Protein AF-A0A5J4RQD6-F1 (afdb_monomer_lite)

pLDDT: mean 84.46, std 10.84, range [55.31, 96.94]

Organism: NCBI:txid433724

Secondary structure (DSSP, 8-state):
--HHHHHHHHHHHHHHHHHHHT-PPPGGGTS--HHHHHHHHHHHHHHHHHHHHHHHHHH-

Radius of gyration: 18.87 Å; chains: 1; bounding box: 32×24×55 Å

Sequence (60 aa):
MSAVVATANKLARIIYVMVKEKREFDESYMSFNEENMLKKRLEATQKTLLKIQKQLKKVG

Structure (mmCIF, N/CA/C/O backbone):
data_AF-A0A5J4RQD6-F1
#
_entry.id   AF-A0A5J4RQD6-F1
#
loop_
_atom_site.group_PDB
_atom_site.id
_atom_site.type_symbol
_atom_site.label_atom_id
_atom_site.label_alt_id
_atom_site.label_comp_id
_atom_site.label_asym_id
_atom_site.label_entity_id
_atom_site.label_seq_id
_atom_site.pdbx_PDB_ins_code
_atom_site.Cartn_x
_atom_site.Cartn_y
_atom_site.Cartn_z
_atom_site.occupancy
_atom_site.B_iso_or_equiv
_atom_site.auth_seq_id
_atom_site.auth_comp_id
_atom_site.auth_asym_id
_atom_site.auth_atom_id
_atom_site.pdbx_PDB_model_num
ATOM 1 N N . MET A 1 1 ? -5.836 -15.000 -2.396 1.00 58.47 1 MET A N 1
ATOM 2 C CA . MET A 1 1 ? -5.149 -14.926 -3.707 1.00 58.47 1 MET A CA 1
ATOM 3 C C . MET A 1 1 ? -3.762 -15.525 -3.525 1.00 58.47 1 MET A C 1
ATOM 5 O O . MET A 1 1 ? -3.126 -15.192 -2.535 1.00 58.47 1 MET A O 1
ATOM 9 N N . SER A 1 2 ? -3.333 -16.449 -4.391 1.00 86.62 2 SER A N 1
ATOM 10 C CA . SER A 1 2 ? -2.002 -17.073 -4.282 1.00 86.62 2 SER A CA 1
ATOM 11 C C . SER A 1 2 ? -0.894 -16.022 -4.429 1.00 86.62 2 SER A C 1
ATOM 13 O O . SER A 1 2 ? -1.049 -15.078 -5.208 1.00 86.62 2 SER A O 1
ATOM 15 N N . ALA A 1 3 ? 0.221 -16.194 -3.711 1.00 76.44 3 ALA A N 1
ATOM 16 C CA . ALA A 1 3 ? 1.394 -15.324 -3.819 1.00 76.44 3 ALA A CA 1
ATOM 17 C C . ALA A 1 3 ? 1.892 -15.222 -5.272 1.00 76.44 3 ALA A C 1
ATOM 19 O O . ALA A 1 3 ? 2.222 -14.135 -5.737 1.00 76.44 3 ALA A O 1
ATOM 20 N N . VAL A 1 4 ? 1.826 -16.328 -6.020 1.00 81.00 4 VAL A N 1
ATOM 21 C CA . VAL A 1 4 ? 2.191 -16.388 -7.444 1.00 81.00 4 VAL A CA 1
ATOM 22 C C . VAL A 1 4 ? 1.306 -15.464 -8.285 1.00 81.00 4 VAL A C 1
ATO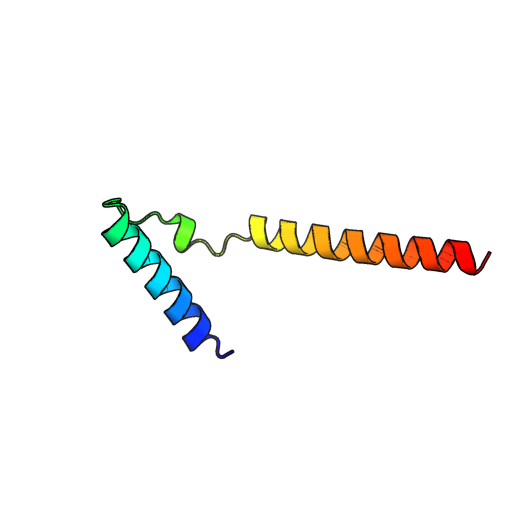M 24 O O . VAL A 1 4 ? 1.802 -14.683 -9.091 1.00 81.00 4 VAL A O 1
ATOM 27 N N . VAL A 1 5 ? -0.009 -15.494 -8.049 1.00 88.19 5 VAL A N 1
ATOM 28 C CA . VAL A 1 5 ? -0.983 -14.668 -8.782 1.00 88.19 5 VAL A CA 1
ATOM 29 C C . VAL A 1 5 ? -0.800 -13.185 -8.456 1.00 88.19 5 VAL A C 1
ATOM 31 O O . VAL A 1 5 ? -0.884 -12.337 -9.342 1.00 88.19 5 VAL A O 1
ATOM 34 N N . ALA A 1 6 ? -0.510 -12.854 -7.196 1.00 82.06 6 ALA A N 1
ATOM 35 C CA . ALA A 1 6 ? -0.239 -11.478 -6.789 1.00 82.06 6 ALA A CA 1
ATOM 36 C C . ALA A 1 6 ? 1.026 -10.918 -7.464 1.00 82.06 6 ALA A C 1
ATOM 38 O O . ALA A 1 6 ? 1.024 -9.771 -7.916 1.00 82.06 6 ALA A O 1
ATOM 39 N N . THR A 1 7 ? 2.079 -11.729 -7.577 1.00 85.31 7 THR A N 1
ATOM 40 C CA . THR A 1 7 ? 3.314 -11.359 -8.280 1.00 85.31 7 THR A CA 1
ATOM 41 C C . THR A 1 7 ? 3.083 -11.205 -9.783 1.00 85.31 7 THR A C 1
ATOM 43 O O . THR A 1 7 ? 3.477 -10.187 -10.349 1.00 85.31 7 THR A O 1
ATOM 46 N N . ALA A 1 8 ? 2.371 -12.142 -10.418 1.00 89.81 8 ALA A N 1
ATOM 47 C CA . ALA A 1 8 ? 2.036 -12.067 -11.841 1.00 89.81 8 ALA A CA 1
ATOM 48 C C . ALA A 1 8 ? 1.238 -10.795 -12.181 1.00 89.81 8 ALA A C 1
ATOM 50 O O . ALA A 1 8 ? 1.568 -10.086 -13.130 1.00 89.81 8 ALA A O 1
ATOM 51 N N . ASN A 1 9 ? 0.248 -10.444 -11.354 1.00 85.88 9 ASN A N 1
ATOM 52 C CA . ASN A 1 9 ? -0.539 -9.222 -11.535 1.00 85.88 9 ASN A CA 1
ATOM 53 C C . ASN A 1 9 ? 0.299 -7.943 -11.384 1.00 85.88 9 ASN A C 1
ATOM 55 O O . ASN A 1 9 ? 0.080 -6.975 -12.114 1.00 85.88 9 ASN A O 1
ATOM 59 N N . LYS A 1 10 ? 1.268 -7.919 -10.458 1.00 85.31 10 LYS A N 1
ATOM 60 C CA . LYS A 1 10 ? 2.202 -6.789 -10.334 1.00 85.31 10 LYS A CA 1
ATOM 61 C C . LYS A 1 10 ? 3.074 -6.655 -11.581 1.00 85.31 10 LYS A C 1
ATOM 63 O O . LYS A 1 10 ? 3.141 -5.565 -12.138 1.00 85.31 10 LYS A O 1
ATOM 68 N N . LEU A 1 11 ? 3.674 -7.753 -12.043 1.00 89.06 11 LEU A N 1
ATOM 69 C CA . LEU A 1 11 ? 4.510 -7.770 -13.247 1.00 89.06 11 LEU A CA 1
ATOM 70 C C . LEU A 1 11 ? 3.741 -7.294 -14.483 1.00 89.06 11 LEU A C 1
ATOM 72 O O . LEU A 1 11 ? 4.214 -6.413 -15.196 1.00 89.06 11 LEU A O 1
ATOM 76 N N . ALA A 1 12 ? 2.523 -7.801 -14.690 1.00 91.56 12 ALA A N 1
ATOM 77 C CA . ALA A 1 12 ? 1.675 -7.397 -15.809 1.00 91.56 12 ALA A CA 1
ATOM 78 C C . ALA A 1 12 ? 1.414 -5.881 -15.820 1.00 91.56 12 ALA A C 1
ATOM 80 O O . ALA A 1 12 ? 1.479 -5.236 -16.865 1.00 91.56 12 ALA A O 1
ATOM 81 N N . ARG A 1 13 ? 1.169 -5.291 -14.645 1.00 86.69 13 ARG A N 1
ATOM 82 C CA . ARG A 1 13 ? 0.929 -3.852 -14.502 1.00 86.69 13 ARG A CA 1
ATOM 83 C C . ARG A 1 13 ? 2.182 -3.016 -14.771 1.00 86.69 13 ARG A C 1
ATOM 85 O O . ARG A 1 13 ? 2.064 -1.954 -15.372 1.00 86.69 13 ARG A O 1
ATOM 92 N N . ILE A 1 14 ? 3.356 -3.486 -14.356 1.00 87.12 14 ILE A N 1
ATOM 93 C CA . ILE A 1 14 ? 4.639 -2.822 -14.634 1.00 87.12 14 ILE A CA 1
ATOM 94 C C . ILE A 1 14 ? 4.894 -2.790 -16.140 1.00 87.12 14 ILE A C 1
ATOM 96 O O . ILE A 1 14 ? 5.098 -1.716 -16.702 1.00 87.12 14 ILE A O 1
ATOM 100 N N . ILE A 1 15 ? 4.793 -3.949 -16.797 1.00 91.44 15 ILE A N 1
ATOM 101 C CA . ILE A 1 15 ? 5.003 -4.084 -18.244 1.00 91.44 15 ILE A CA 1
ATOM 102 C C . ILE A 1 15 ? 4.011 -3.205 -19.013 1.00 91.44 15 ILE A C 1
ATOM 104 O O . ILE A 1 15 ? 4.402 -2.478 -19.923 1.00 91.44 15 ILE A O 1
ATOM 108 N N . TYR A 1 16 ? 2.736 -3.216 -18.617 1.00 91.81 16 TYR A N 1
ATOM 109 C CA . TYR A 1 16 ? 1.715 -2.369 -19.229 1.00 91.81 16 TYR A CA 1
ATOM 110 C C . TYR A 1 16 ? 2.087 -0.884 -19.179 1.00 91.81 16 TYR A C 1
ATOM 112 O O . TYR A 1 16 ? 1.978 -0.190 -20.187 1.00 91.81 16 TYR A O 1
ATOM 120 N N . VAL A 1 17 ? 2.539 -0.398 -18.021 1.00 86.81 17 VAL A N 1
ATOM 121 C CA . VAL A 1 17 ? 2.915 1.007 -17.841 1.00 86.81 17 VAL A CA 1
ATOM 122 C C . VAL A 1 17 ? 4.160 1.357 -18.655 1.00 86.81 17 VAL A C 1
ATOM 124 O O . VAL A 1 17 ? 4.151 2.379 -19.335 1.00 86.81 17 VAL A O 1
ATOM 127 N N . MET A 1 18 ? 5.184 0.498 -18.659 1.00 91.81 18 MET A N 1
ATOM 128 C CA . MET A 1 18 ? 6.387 0.696 -19.480 1.00 91.81 18 MET A CA 1
ATOM 129 C C . MET A 1 18 ? 6.037 0.863 -20.964 1.00 91.81 18 MET A C 1
ATOM 131 O O . MET A 1 18 ? 6.480 1.811 -21.610 1.00 91.81 18 MET A O 1
ATOM 135 N N . VAL A 1 19 ? 5.192 -0.028 -21.495 1.00 93.50 19 VAL A N 1
ATOM 136 C CA . VAL A 1 19 ? 4.797 -0.016 -22.911 1.00 93.50 19 VAL A CA 1
ATOM 137 C C . VAL A 1 19 ? 3.888 1.170 -23.229 1.00 93.50 19 VAL A C 1
ATOM 139 O O . VAL A 1 19 ? 4.095 1.859 -24.227 1.00 93.50 19 VAL A O 1
ATOM 142 N N . LYS A 1 20 ? 2.881 1.427 -22.387 1.00 92.50 20 LYS A N 1
ATOM 143 C CA . LYS A 1 20 ? 1.890 2.480 -22.631 1.00 92.50 20 LYS A CA 1
ATOM 144 C C . LYS A 1 20 ?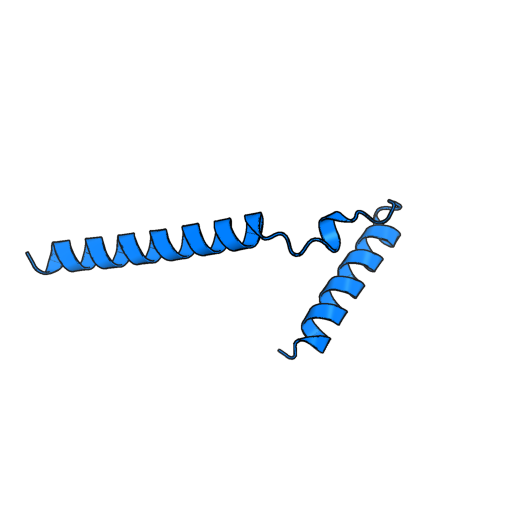 2.487 3.877 -22.527 1.00 92.50 20 LYS A C 1
ATOM 146 O O . LYS A 1 20 ? 2.167 4.734 -23.344 1.00 92.50 20 LYS A O 1
ATOM 151 N N . GLU A 1 21 ? 3.315 4.109 -21.516 1.00 91.00 21 GLU A N 1
ATOM 152 C CA . GLU A 1 21 ? 3.887 5.428 -21.233 1.00 91.00 21 GLU A CA 1
ATOM 153 C C . GLU A 1 21 ? 5.249 5.634 -21.908 1.00 91.00 21 GLU A C 1
ATOM 155 O O . GLU A 1 21 ? 5.821 6.712 -21.788 1.00 91.00 21 GLU A O 1
ATOM 160 N N . LYS A 1 22 ? 5.754 4.629 -22.645 1.00 91.25 22 LYS A N 1
ATOM 161 C CA . LYS A 1 22 ? 7.060 4.639 -23.331 1.00 91.25 22 LYS A CA 1
ATOM 162 C C . LYS A 1 22 ? 8.204 5.080 -22.418 1.00 91.25 22 LYS A C 1
ATOM 164 O O . LYS A 1 22 ? 9.068 5.860 -22.814 1.00 91.25 22 LYS A O 1
ATOM 169 N N . ARG A 1 23 ? 8.187 4.585 -21.185 1.00 84.38 23 ARG A N 1
ATOM 170 C CA . ARG A 1 23 ? 9.181 4.910 -20.164 1.00 84.38 23 ARG A CA 1
ATOM 171 C C . ARG A 1 23 ? 9.902 3.652 -19.708 1.00 84.38 23 ARG A C 1
ATOM 173 O O . ARG A 1 23 ? 9.331 2.559 -19.742 1.00 84.38 23 ARG A O 1
ATOM 180 N N . GLU A 1 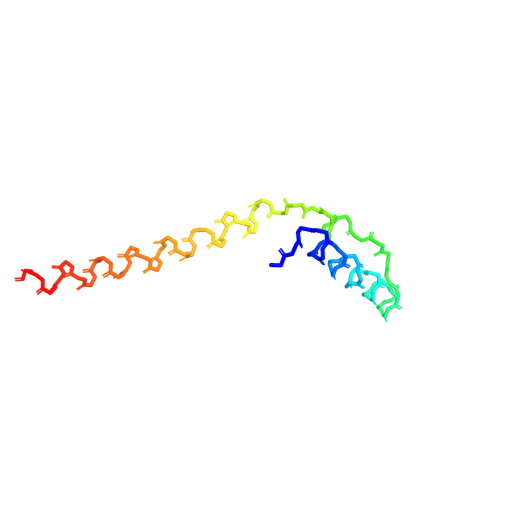24 ? 11.148 3.824 -19.290 1.00 88.12 24 GLU A N 1
ATOM 181 C CA . GLU A 1 24 ? 11.983 2.728 -18.811 1.00 88.12 24 GLU A CA 1
ATOM 182 C C . GLU A 1 24 ? 11.424 2.096 -17.533 1.00 88.12 24 GLU A C 1
ATOM 184 O O . GLU A 1 24 ? 10.545 2.637 -16.850 1.00 88.12 24 GLU A O 1
ATOM 189 N N . PHE A 1 25 ? 11.923 0.898 -17.244 1.00 81.44 25 PHE A N 1
ATOM 190 C CA . PHE A 1 25 ? 11.606 0.209 -16.010 1.00 81.44 25 PHE A CA 1
ATOM 191 C C . PHE A 1 25 ? 12.135 1.017 -14.820 1.00 81.44 25 PHE A C 1
ATOM 193 O O . PHE A 1 25 ? 13.316 1.332 -14.746 1.00 81.44 25 PHE A O 1
ATOM 200 N N . ASP A 1 26 ? 11.246 1.325 -13.884 1.00 76.00 26 ASP A N 1
ATOM 201 C CA . ASP A 1 26 ? 11.591 1.996 -12.637 1.00 76.00 26 ASP A CA 1
ATOM 202 C C . ASP A 1 26 ? 11.650 0.950 -11.512 1.00 76.00 26 ASP A C 1
ATOM 204 O O . ASP A 1 26 ? 10.667 0.271 -11.197 1.00 76.00 26 ASP A O 1
ATOM 208 N N . GLU A 1 27 ? 12.825 0.805 -10.902 1.00 71.31 27 GLU A N 1
ATOM 209 C CA . GLU A 1 27 ? 13.086 -0.165 -9.836 1.00 71.31 27 GLU A CA 1
ATOM 210 C C . GLU A 1 27 ? 12.184 0.033 -8.606 1.00 71.31 27 GLU A C 1
ATOM 212 O O . GLU A 1 27 ? 11.938 -0.919 -7.854 1.00 7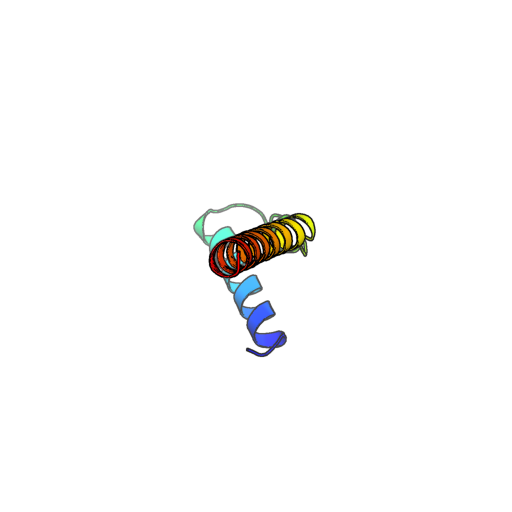1.31 27 GLU A O 1
ATOM 217 N N . SER A 1 28 ? 11.581 1.217 -8.441 1.00 69.38 28 SER A N 1
ATOM 218 C CA . SER A 1 28 ? 10.583 1.478 -7.400 1.00 69.38 28 SER A CA 1
ATOM 219 C C . SER A 1 28 ? 9.384 0.522 -7.482 1.00 69.38 28 SER A C 1
ATOM 221 O O . SER A 1 28 ? 8.812 0.168 -6.445 1.00 69.38 28 SER A O 1
ATOM 223 N N . TYR A 1 29 ? 9.050 0.017 -8.678 1.00 66.31 29 TYR A N 1
ATOM 224 C CA . TYR A 1 29 ? 7.988 -0.970 -8.889 1.00 66.31 29 TYR A CA 1
ATOM 225 C C . TYR A 1 29 ? 8.318 -2.370 -8.353 1.00 66.31 29 TYR A C 1
ATOM 227 O O . TYR A 1 29 ? 7.398 -3.140 -8.054 1.00 66.31 29 TYR A O 1
ATOM 235 N N . MET A 1 30 ? 9.606 -2.703 -8.243 1.00 65.50 30 MET A N 1
ATOM 236 C CA . MET A 1 30 ? 10.097 -3.947 -7.639 1.00 65.50 30 MET A CA 1
ATOM 237 C C . MET A 1 30 ? 10.369 -3.792 -6.148 1.00 65.50 30 MET A C 1
ATOM 239 O O . MET A 1 30 ? 10.324 -4.787 -5.421 1.00 65.50 30 MET A O 1
ATOM 243 N N . SER A 1 31 ? 10.600 -2.562 -5.673 1.00 59.62 31 SER A N 1
ATOM 244 C CA . SER A 1 31 ? 10.789 -2.316 -4.250 1.00 59.62 31 SER A CA 1
ATOM 245 C C . SER A 1 31 ? 9.559 -2.798 -3.477 1.00 59.62 31 SER A C 1
ATOM 247 O O . SER A 1 31 ? 8.417 -2.357 -3.661 1.00 59.62 31 SER A O 1
ATOM 249 N N . PHE A 1 32 ? 9.790 -3.763 -2.594 1.00 59.78 32 PHE A N 1
ATOM 250 C CA . PHE A 1 32 ? 8.875 -4.107 -1.525 1.00 59.78 32 PHE A CA 1
ATOM 251 C C . PHE A 1 32 ? 8.863 -2.887 -0.602 1.00 59.78 32 PHE A C 1
ATOM 253 O O . PHE A 1 32 ? 9.647 -2.820 0.333 1.00 59.78 32 PHE A O 1
ATOM 260 N N . ASN A 1 33 ? 8.098 -1.851 -0.967 1.00 67.88 33 ASN A N 1
ATOM 261 C CA . ASN A 1 33 ? 8.263 -0.520 -0.396 1.00 67.88 33 ASN A CA 1
ATOM 262 C C . ASN A 1 33 ? 7.746 -0.530 1.049 1.00 67.88 33 ASN A C 1
ATOM 264 O O . ASN A 1 33 ? 6.564 -0.305 1.327 1.00 67.88 33 ASN A O 1
ATOM 268 N N . GLU A 1 34 ? 8.643 -0.921 1.949 1.00 67.94 34 GLU A N 1
ATOM 269 C CA . GLU A 1 34 ? 8.420 -1.143 3.368 1.00 67.94 34 GLU A CA 1
ATOM 270 C C . GLU A 1 34 ? 7.860 0.119 4.014 1.00 67.94 34 GLU A C 1
ATOM 272 O O . GLU A 1 34 ? 6.924 0.036 4.803 1.00 67.94 34 GLU A O 1
ATOM 277 N N . GLU A 1 35 ? 8.299 1.292 3.555 1.00 75.69 35 GLU A N 1
ATOM 278 C CA . GLU A 1 35 ? 7.746 2.583 3.946 1.00 75.69 35 GLU A CA 1
ATOM 279 C C . GLU A 1 35 ? 6.236 2.672 3.667 1.00 75.69 35 GLU A C 1
ATOM 281 O O . GLU A 1 35 ? 5.455 3.043 4.543 1.00 75.69 35 GLU A O 1
ATOM 286 N N . ASN A 1 36 ? 5.781 2.262 2.480 1.00 77.38 36 ASN A N 1
ATOM 287 C CA . ASN A 1 36 ? 4.356 2.264 2.138 1.00 77.38 36 ASN A CA 1
ATOM 288 C C . ASN A 1 36 ? 3.558 1.230 2.946 1.00 77.38 36 ASN A C 1
ATOM 290 O O . ASN A 1 36 ? 2.393 1.461 3.283 1.00 77.38 36 ASN A O 1
ATOM 294 N N . MET A 1 37 ? 4.166 0.091 3.278 1.00 80.88 37 MET A N 1
ATOM 295 C CA . MET A 1 37 ? 3.551 -0.919 4.146 1.00 80.88 37 MET A CA 1
ATOM 296 C C . MET A 1 37 ? 3.431 -0.424 5.589 1.00 80.88 37 MET A C 1
ATOM 298 O O . MET A 1 37 ? 2.384 -0.603 6.218 1.00 80.88 37 MET A O 1
ATOM 302 N N . LEU A 1 38 ? 4.471 0.238 6.092 1.00 84.44 38 LEU A N 1
ATOM 303 C CA . LEU A 1 38 ? 4.497 0.869 7.405 1.00 84.44 38 LEU A CA 1
ATOM 304 C C . LEU A 1 38 ? 3.475 2.008 7.482 1.00 84.44 38 LEU A C 1
ATOM 306 O O . LEU A 1 38 ? 2.698 2.036 8.433 1.00 84.44 38 LEU A O 1
ATOM 310 N N . LYS A 1 39 ? 3.366 2.859 6.452 1.00 85.44 39 LYS A N 1
ATOM 311 C CA . LYS A 1 39 ? 2.319 3.895 6.351 1.00 85.44 39 LYS A CA 1
ATOM 312 C C . LYS A 1 39 ? 0.912 3.295 6.421 1.00 85.44 39 LYS A C 1
ATOM 314 O O . LYS A 1 39 ? 0.099 3.727 7.234 1.00 85.44 39 LYS A O 1
ATOM 319 N N . LYS A 1 40 ? 0.631 2.230 5.660 1.00 83.75 40 LYS A N 1
ATOM 320 C CA . LYS A 1 40 ? -0.673 1.536 5.720 1.00 83.75 40 LYS A CA 1
ATOM 321 C C . LYS A 1 40 ? -0.960 0.920 7.090 1.00 83.75 40 LYS A C 1
ATOM 323 O O . LYS A 1 40 ? -2.094 0.976 7.568 1.00 83.75 40 LYS A O 1
ATOM 328 N N . ARG A 1 41 ? 0.052 0.327 7.733 1.00 88.75 41 ARG A N 1
ATOM 329 C CA . ARG A 1 41 ? -0.065 -0.202 9.102 1.00 88.75 41 ARG A CA 1
ATOM 330 C C . ARG A 1 41 ? -0.345 0.908 10.114 1.00 88.75 41 ARG A C 1
ATOM 332 O O . ARG A 1 41 ? -1.197 0.722 10.986 1.00 88.75 41 ARG A O 1
ATOM 339 N N . LEU A 1 42 ? 0.320 2.053 9.979 1.00 93.25 42 LEU A N 1
ATOM 340 C CA . LEU A 1 42 ? 0.121 3.223 10.831 1.00 93.25 42 LEU A CA 1
ATOM 341 C C . LEU A 1 42 ? -1.328 3.721 10.741 1.00 93.25 42 LEU A C 1
ATOM 343 O O . LEU A 1 42 ? -2.003 3.827 11.764 1.00 93.25 42 LEU A O 1
ATOM 347 N N . GLU A 1 43 ? -1.844 3.924 9.527 1.00 93.94 43 GLU A N 1
ATOM 348 C CA . GLU A 1 43 ? -3.227 4.365 9.300 1.00 93.94 43 GLU A CA 1
ATOM 349 C C . GLU A 1 43 ? -4.265 3.391 9.879 1.00 93.94 43 GLU A C 1
ATOM 351 O O . GLU A 1 43 ? -5.250 3.802 10.501 1.00 93.94 43 GLU A O 1
ATOM 356 N N . ALA A 1 44 ? -4.060 2.083 9.692 1.00 92.56 44 ALA A N 1
ATOM 357 C CA . ALA A 1 44 ? -4.953 1.064 10.238 1.00 92.56 44 ALA A CA 1
ATOM 358 C C . ALA A 1 44 ? -4.965 1.089 11.774 1.00 92.56 44 ALA A C 1
ATOM 360 O O . ALA A 1 44 ? -6.030 1.024 12.393 1.00 92.56 44 ALA A O 1
ATOM 361 N N . THR A 1 45 ? -3.790 1.242 12.387 1.00 95.81 45 THR A N 1
ATOM 362 C CA . THR A 1 45 ? -3.639 1.307 13.845 1.00 95.81 45 THR A CA 1
ATOM 363 C C . THR A 1 45 ? -4.305 2.559 14.414 1.00 95.81 45 THR A C 1
ATOM 365 O O . THR A 1 45 ? -5.046 2.466 15.392 1.00 95.81 45 THR A O 1
ATOM 368 N N . GLN A 1 46 ? -4.148 3.714 13.760 1.00 96.94 46 GLN A N 1
ATOM 369 C CA . GLN A 1 46 ? -4.817 4.962 14.147 1.00 96.94 46 GLN A CA 1
ATOM 370 C C . GLN A 1 46 ? -6.348 4.849 14.087 1.00 96.94 46 GLN A C 1
ATOM 372 O O . GLN A 1 46 ? -7.045 5.298 14.998 1.00 96.94 46 GLN A O 1
ATOM 377 N N . LYS A 1 47 ? -6.900 4.194 13.055 1.00 96.06 47 LYS A N 1
ATOM 378 C CA . LYS A 1 47 ? -8.351 3.938 12.965 1.00 96.06 47 LYS A CA 1
ATOM 379 C C . LYS A 1 47 ? -8.849 3.054 14.108 1.00 96.06 47 LYS A C 1
ATOM 381 O O . LYS A 1 47 ? -9.930 3.300 14.644 1.00 96.06 47 LYS A O 1
ATOM 386 N N . THR A 1 48 ? -8.078 2.037 14.483 1.00 96.62 48 THR A N 1
ATOM 387 C CA . THR A 1 48 ? -8.402 1.162 15.616 1.00 96.62 48 THR A CA 1
ATOM 388 C C . THR A 1 48 ? -8.348 1.924 16.937 1.00 96.62 48 THR A C 1
ATOM 390 O O . THR A 1 48 ? -9.295 1.837 17.717 1.00 96.62 48 THR A O 1
ATOM 393 N N . LEU A 1 49 ? -7.316 2.746 17.149 1.00 96.81 49 LEU A N 1
ATOM 394 C CA . LEU A 1 49 ? -7.196 3.617 18.321 1.00 96.81 49 LEU A CA 1
ATOM 395 C C . LEU A 1 49 ? -8.434 4.512 18.477 1.00 96.81 49 LEU A C 1
ATOM 397 O O . LEU A 1 49 ? -9.039 4.550 19.545 1.00 96.81 49 LEU A O 1
ATOM 401 N N . LEU A 1 50 ? -8.864 5.170 17.397 1.00 96.69 50 LEU A N 1
ATOM 402 C CA . LEU A 1 50 ? -10.057 6.021 17.403 1.00 96.69 50 LEU A CA 1
ATOM 403 C C . LEU A 1 50 ? -11.331 5.251 17.773 1.00 96.69 50 LEU A C 1
ATOM 405 O O . LEU A 1 50 ? -12.195 5.785 18.470 1.00 96.69 50 LEU A O 1
ATOM 409 N N . LYS A 1 51 ? -11.476 3.999 17.318 1.00 95.81 51 LYS A N 1
ATOM 410 C CA . LYS A 1 51 ? -12.614 3.148 17.702 1.00 95.81 51 LYS A CA 1
ATOM 411 C C . LYS A 1 51 ? -12.590 2.827 19.194 1.00 95.81 51 LYS A C 1
ATOM 413 O O . LYS A 1 51 ? -13.619 2.986 19.845 1.00 95.81 51 LYS A O 1
ATOM 418 N N . ILE A 1 52 ? -11.431 2.442 19.725 1.00 95.81 52 ILE A N 1
ATOM 419 C CA . ILE A 1 52 ? -11.253 2.130 21.150 1.00 95.81 52 ILE A CA 1
ATOM 420 C C . ILE A 1 52 ? -11.542 3.369 22.003 1.00 95.81 52 ILE A C 1
ATOM 422 O O . ILE A 1 52 ? -12.315 3.295 22.950 1.00 95.81 52 ILE A O 1
ATOM 426 N N . GLN A 1 53 ? -11.015 4.536 21.627 1.00 95.00 53 GLN A N 1
ATOM 427 C CA . GLN A 1 53 ? -11.295 5.798 22.321 1.00 95.00 53 GLN A CA 1
ATOM 428 C C . GLN A 1 53 ? -12.791 6.138 22.330 1.00 95.00 53 GLN A C 1
ATOM 430 O O . GLN A 1 53 ? -13.320 6.582 23.347 1.00 95.00 53 GLN A O 1
ATOM 435 N N . LYS A 1 54 ? -13.500 5.912 21.215 1.00 95.56 54 LYS A N 1
ATOM 436 C CA . LYS A 1 54 ? -14.959 6.093 21.154 1.00 95.56 54 LYS A CA 1
ATOM 437 C C . LYS A 1 54 ? -15.707 5.110 22.050 1.00 95.56 54 LYS A C 1
ATOM 439 O O . LYS A 1 54 ? -16.713 5.498 22.627 1.00 95.56 54 LYS A O 1
ATOM 444 N N . GLN A 1 55 ? -15.254 3.862 22.145 1.00 92.25 55 GLN A N 1
ATOM 445 C CA . GLN A 1 55 ? -15.842 2.875 23.053 1.00 92.25 55 GLN A CA 1
ATOM 446 C C . GLN A 1 55 ? -15.614 3.272 24.511 1.00 92.25 55 GLN A C 1
ATOM 448 O O . GLN A 1 55 ? -16.559 3.266 25.287 1.00 92.25 55 GLN A O 1
ATOM 453 N N . LEU A 1 56 ? -14.402 3.707 24.854 1.00 91.94 56 LEU A N 1
ATOM 454 C CA . LEU A 1 56 ? -14.051 4.140 26.203 1.00 91.94 56 LEU A CA 1
ATOM 455 C C . LEU A 1 56 ? -14.917 5.323 26.667 1.00 91.94 56 LEU A C 1
ATOM 457 O O . LEU A 1 56 ? -15.433 5.305 27.776 1.00 91.94 56 LEU A O 1
ATOM 461 N N . LYS A 1 57 ? -15.188 6.287 25.777 1.00 90.00 57 LYS A N 1
ATOM 462 C CA . LYS A 1 57 ? -16.118 7.405 26.033 1.00 90.00 57 LYS A CA 1
ATOM 463 C C . LYS A 1 57 ? -17.592 7.013 26.192 1.00 90.00 57 LYS A C 1
ATOM 465 O O . LYS A 1 57 ? -18.378 7.861 26.578 1.00 90.00 57 LYS A O 1
ATOM 470 N N . LYS A 1 58 ? -17.992 5.799 25.805 1.00 81.69 58 LYS A N 1
ATOM 471 C CA . LYS A 1 58 ? -19.366 5.298 25.999 1.00 81.69 58 LYS A CA 1
ATOM 472 C C . LYS A 1 58 ? -19.525 4.492 27.288 1.00 81.69 58 LYS A C 1
ATOM 474 O O . LYS A 1 58 ? -20.652 4.169 27.642 1.00 81.69 58 LYS A O 1
ATOM 479 N N . VAL A 1 59 ? -18.414 4.084 27.900 1.00 77.88 59 VAL A N 1
ATOM 480 C CA . VAL A 1 59 ? -18.391 3.250 29.110 1.00 77.88 59 VAL A CA 1
ATOM 481 C C . VAL A 1 59 ? -18.249 4.104 30.377 1.00 77.88 59 VAL A C 1
ATOM 483 O O . VAL A 1 59 ? -18.677 3.657 31.436 1.00 77.88 59 VAL A O 1
ATOM 486 N N . GLY A 1 60 ? -17.675 5.309 30.271 1.00 55.31 60 GLY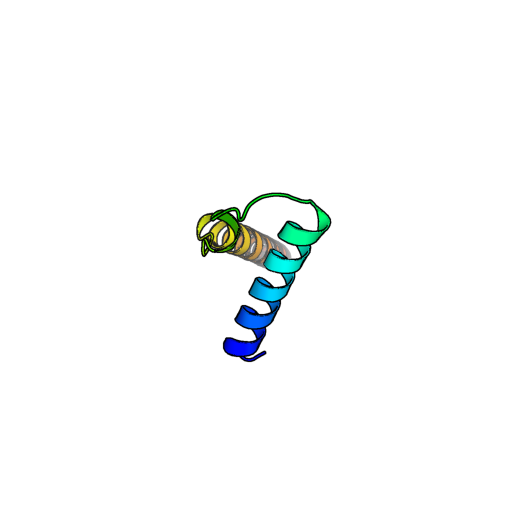 A N 1
ATOM 487 C CA . GLY A 1 60 ? -17.704 6.339 31.321 1.00 55.31 60 GLY A CA 1
ATOM 488 C C . GLY A 1 60 ? -18.848 7.319 31.119 1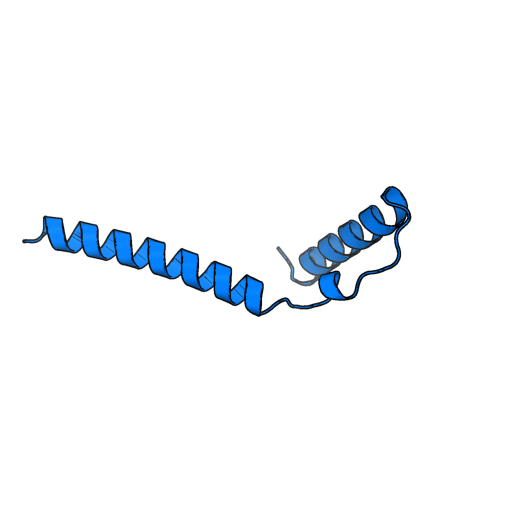.00 55.31 60 GLY A C 1
ATOM 489 O O . GLY A 1 60 ? -19.332 7.839 32.144 1.00 55.31 60 GLY A O 1
#

Foldseek 3Di:
DDPVVVVVVLVVVQVCCCVVVVDDRDCVSVPPPVVVVVVVVVVVVVVVVVVVVVVVVVVD